Protein AF-W2M5V6-F1 (afdb_monomer_lite)

Sequence (90 aa):
MLYVSAQWASLTLLLLLTVLVVSTVNAEFFVPEDVPGPPEKILVSPASDTSMRVQFFPPLNVKPEGVNGAPVIGYKVEVARRVDEVQTFS

Radius of gyration: 28.5 Å; chains: 1; bounding box: 71×28×72 Å

Structure (mmCIF, N/CA/C/O backbone):
data_AF-W2M5V6-F1
#
_entry.id   AF-W2M5V6-F1
#
loop_
_atom_site.group_PDB
_atom_site.id
_atom_site.type_symbol
_atom_site.label_atom_id
_atom_site.label_alt_id
_atom_site.label_comp_id
_atom_site.label_asym_id
_atom_site.label_entity_id
_atom_site.label_seq_id
_atom_site.pdbx_PDB_ins_code
_atom_site.Cartn_x
_atom_site.Cartn_y
_atom_site.Cartn_z
_atom_site.occupancy
_atom_site.B_iso_or_equiv
_atom_site.auth_seq_id
_atom_site.auth_comp_id
_atom_site.auth_asym_id
_atom_site.auth_atom_id
_atom_site.pdbx_PDB_model_num
ATOM 1 N N . MET A 1 1 ? 50.147 17.771 -49.534 1.00 59.97 1 MET A N 1
ATOM 2 C CA . MET A 1 1 ? 49.851 18.369 -48.210 1.00 59.97 1 MET A CA 1
ATOM 3 C C . MET A 1 1 ? 48.346 18.539 -47.950 1.00 59.97 1 MET A C 1
ATOM 5 O O . MET A 1 1 ? 47.921 18.261 -46.841 1.00 59.97 1 MET A O 1
ATOM 9 N N . LEU A 1 2 ? 47.531 18.883 -48.961 1.00 60.28 2 LEU A N 1
ATOM 10 C CA . LEU A 1 2 ? 46.066 19.068 -48.848 1.00 60.28 2 LEU A CA 1
ATOM 11 C C . LEU A 1 2 ? 45.252 17.801 -48.485 1.00 60.28 2 LEU A C 1
ATOM 13 O O . LEU A 1 2 ? 44.205 17.893 -47.852 1.00 60.28 2 LEU A O 1
ATOM 17 N N . TYR A 1 3 ? 45.734 16.613 -48.861 1.00 58.06 3 TYR A N 1
ATOM 18 C CA . TYR A 1 3 ? 45.054 15.338 -48.583 1.00 58.06 3 TYR A CA 1
ATOM 19 C C . TYR A 1 3 ? 45.041 14.998 -47.084 1.00 58.06 3 TYR A C 1
ATOM 21 O O . TYR A 1 3 ? 44.033 14.572 -46.533 1.00 58.06 3 TYR A O 1
ATOM 29 N N . VAL A 1 4 ? 46.157 15.275 -46.405 1.00 63.22 4 VAL A N 1
ATOM 30 C CA . VAL A 1 4 ? 46.323 15.015 -44.971 1.00 63.22 4 VAL A CA 1
ATOM 31 C C . VAL A 1 4 ? 45.416 15.945 -44.161 1.00 63.22 4 VAL A C 1
ATOM 33 O O . VAL A 1 4 ? 44.717 15.482 -43.269 1.00 63.22 4 VAL A O 1
ATOM 36 N N . SER A 1 5 ? 45.334 17.235 -44.513 1.00 67.62 5 SER A N 1
ATOM 37 C CA . SER A 1 5 ? 44.441 18.192 -43.837 1.00 67.62 5 SER A CA 1
ATOM 38 C C . SER A 1 5 ? 42.955 17.854 -43.997 1.00 67.62 5 SER A C 1
ATOM 40 O O . SER A 1 5 ? 42.195 17.999 -43.042 1.00 67.62 5 SER A O 1
ATOM 42 N N . ALA A 1 6 ? 42.538 17.363 -45.169 1.00 71.38 6 ALA A N 1
ATOM 43 C CA . ALA A 1 6 ? 41.158 16.930 -45.401 1.00 71.38 6 ALA A CA 1
ATOM 44 C C . ALA A 1 6 ? 40.798 15.671 -44.588 1.00 71.38 6 ALA A C 1
ATOM 46 O O . ALA A 1 6 ? 39.676 15.541 -44.095 1.00 71.38 6 ALA A O 1
ATOM 47 N N . GLN A 1 7 ? 41.764 14.770 -44.396 1.00 74.38 7 GLN A N 1
ATOM 48 C CA . GLN A 1 7 ? 41.591 13.551 -43.609 1.00 74.38 7 GLN A CA 1
ATOM 49 C C . GLN A 1 7 ? 41.438 13.845 -42.107 1.00 74.38 7 GLN A C 1
ATOM 51 O O . GLN A 1 7 ? 40.552 13.282 -41.465 1.00 74.38 7 GLN A O 1
ATOM 56 N N . TRP A 1 8 ? 42.218 14.784 -41.561 1.00 75.00 8 TRP A N 1
ATOM 57 C CA . TRP A 1 8 ? 42.056 15.240 -40.172 1.00 75.00 8 TRP A CA 1
ATOM 58 C C . TRP A 1 8 ? 40.729 15.971 -39.944 1.00 75.00 8 TRP A C 1
ATOM 60 O O . TRP A 1 8 ? 40.072 15.720 -38.938 1.00 75.00 8 TRP A O 1
ATOM 70 N N . ALA A 1 9 ? 40.300 16.814 -40.890 1.00 80.69 9 ALA A N 1
ATOM 71 C CA . ALA A 1 9 ? 39.011 17.508 -40.821 1.00 80.69 9 ALA A CA 1
ATOM 72 C C . ALA A 1 9 ? 37.810 16.544 -40.886 1.00 80.69 9 ALA A C 1
ATOM 74 O O . ALA A 1 9 ? 36.796 16.755 -40.224 1.00 80.69 9 ALA A O 1
ATOM 75 N N . SER A 1 10 ? 37.934 15.460 -41.655 1.00 82.06 10 SER A N 1
ATOM 76 C CA . SER A 1 10 ? 36.905 14.414 -4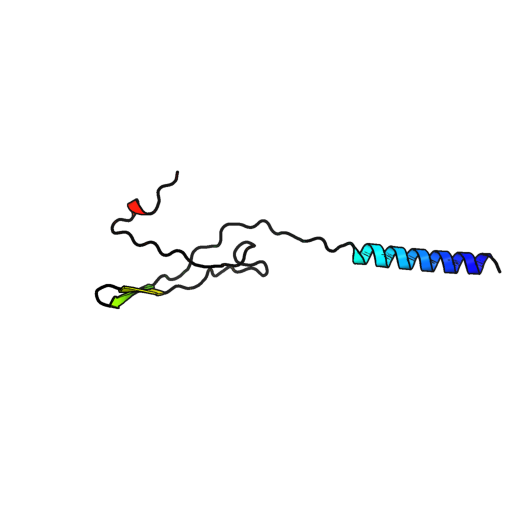1.731 1.00 82.06 10 SER A CA 1
ATOM 77 C C . SER A 1 10 ? 36.808 13.619 -40.426 1.00 82.06 10 SER A C 1
ATOM 79 O O . SER A 1 10 ? 35.710 13.295 -39.977 1.00 82.06 10 SER A O 1
ATOM 81 N N . LEU A 1 11 ? 37.950 13.340 -39.787 1.00 86.00 11 LEU A N 1
ATOM 82 C CA . LEU A 1 11 ? 38.008 12.619 -38.516 1.00 86.00 11 LEU A CA 1
ATOM 83 C C . LEU A 1 11 ? 37.415 13.442 -37.364 1.00 86.00 11 LEU A C 1
ATOM 85 O O . LEU A 1 11 ? 36.668 12.908 -36.548 1.00 86.00 11 LEU A O 1
ATOM 89 N N . THR A 1 12 ? 37.714 14.742 -37.308 1.00 87.00 12 THR A N 1
ATOM 90 C CA . THR A 1 12 ? 37.161 15.637 -36.282 1.00 87.00 12 THR A CA 1
ATOM 91 C C . THR A 1 12 ? 35.665 15.852 -36.463 1.00 87.00 12 THR A C 1
ATOM 93 O O . THR A 1 12 ? 34.935 15.836 -35.475 1.00 87.00 12 THR A O 1
ATOM 96 N N . LEU A 1 13 ? 35.187 15.985 -37.704 1.00 88.81 13 LEU A N 1
ATOM 97 C CA . LEU A 1 13 ? 33.756 16.082 -37.989 1.00 88.81 13 LEU A CA 1
ATOM 98 C C . LEU A 1 13 ? 33.010 14.807 -37.573 1.00 88.81 13 LEU A C 1
ATOM 100 O O . LEU A 1 13 ? 31.956 14.895 -36.946 1.00 88.81 13 LEU A O 1
ATOM 104 N N . LEU A 1 14 ? 33.575 13.633 -37.870 1.00 88.69 14 LEU A N 1
ATOM 105 C CA . LEU A 1 14 ? 33.006 12.351 -37.455 1.00 88.69 14 LEU A CA 1
ATOM 106 C C . LEU A 1 14 ? 32.960 12.232 -35.925 1.00 88.69 14 LEU A C 1
ATOM 108 O O . LEU A 1 14 ? 31.931 11.846 -35.376 1.00 88.69 14 LEU A O 1
ATOM 112 N N . LEU A 1 15 ? 34.040 12.617 -35.237 1.00 88.56 15 LEU A N 1
ATOM 113 C CA . LEU A 1 15 ? 34.110 12.597 -33.776 1.00 88.56 15 LEU A CA 1
ATOM 114 C C . LEU A 1 1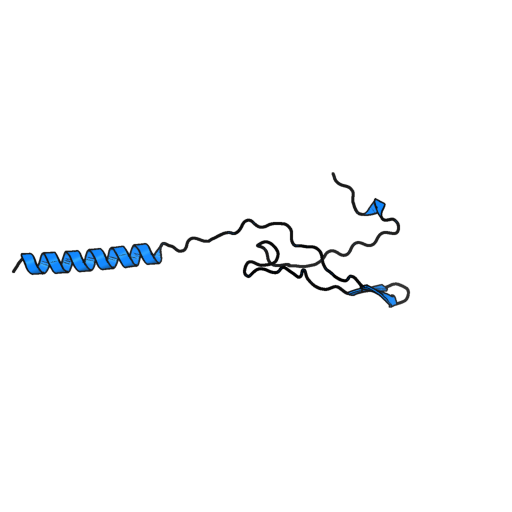5 ? 33.043 13.513 -33.152 1.00 88.56 15 LEU A C 1
ATOM 116 O O . LEU A 1 15 ? 32.301 13.091 -32.265 1.00 88.56 15 LEU A O 1
ATOM 120 N N . LEU A 1 16 ? 32.909 14.742 -33.656 1.00 88.81 16 LEU A N 1
ATOM 121 C CA . LEU A 1 16 ? 31.897 15.695 -33.195 1.00 88.81 16 LEU A CA 1
ATOM 122 C C . LEU A 1 16 ? 30.475 15.179 -33.436 1.00 88.81 16 LEU A C 1
ATOM 124 O O . LEU A 1 16 ? 29.632 15.287 -32.547 1.00 88.81 16 LEU A O 1
ATOM 128 N N . LEU A 1 17 ? 30.222 14.563 -34.594 1.00 86.50 17 LEU A N 1
ATOM 129 C CA . LEU A 1 17 ? 28.930 13.952 -34.903 1.00 86.50 17 LEU A CA 1
ATOM 130 C C . LEU A 1 17 ? 28.614 12.806 -33.932 1.00 86.50 17 LEU A C 1
ATOM 132 O O . LEU A 1 17 ? 27.504 12.733 -33.414 1.00 86.50 17 LEU A O 1
ATOM 136 N N . THR A 1 18 ? 29.587 11.941 -33.633 1.00 82.56 18 THR A N 1
ATOM 137 C CA . THR A 1 18 ? 29.385 10.839 -32.679 1.00 82.56 18 THR A CA 1
ATOM 138 C C . THR A 1 18 ? 29.117 11.334 -31.261 1.00 82.56 18 THR A C 1
ATOM 140 O O . THR A 1 18 ? 28.213 10.820 -30.610 1.00 82.56 18 THR A O 1
ATOM 143 N N . VAL A 1 19 ? 29.824 12.368 -30.794 1.00 83.94 19 VAL A N 1
ATOM 144 C CA . VAL A 1 19 ? 29.577 12.966 -29.471 1.00 83.94 19 VAL A CA 1
ATOM 145 C C . VAL A 1 19 ? 28.181 13.588 -29.409 1.00 83.94 19 VAL A C 1
ATOM 147 O O . VAL A 1 19 ? 27.461 13.379 -28.434 1.00 83.94 19 VAL A O 1
ATOM 150 N N . LEU A 1 20 ? 27.762 14.287 -30.468 1.00 79.44 20 LEU A N 1
ATOM 151 C CA . LEU A 1 20 ? 26.427 14.876 -30.564 1.00 79.44 20 LEU A CA 1
ATOM 152 C C . LEU A 1 20 ? 25.326 13.802 -30.529 1.00 79.44 20 LEU A C 1
ATOM 154 O O . LEU A 1 20 ? 24.359 13.929 -29.777 1.00 79.44 20 LEU A O 1
ATOM 158 N N . VAL A 1 21 ? 25.495 12.711 -31.281 1.00 76.06 21 VAL A N 1
ATOM 159 C CA . VAL A 1 21 ? 24.545 11.586 -31.291 1.00 76.06 21 VAL A CA 1
ATOM 160 C C . VAL A 1 21 ? 24.486 10.898 -29.923 1.00 76.06 21 VAL A C 1
ATOM 162 O O . VAL A 1 21 ? 23.397 10.634 -29.426 1.00 76.06 21 VAL A O 1
ATOM 165 N N . VAL A 1 22 ? 25.624 10.677 -29.256 1.00 72.00 22 VAL A N 1
ATOM 166 C CA . VAL A 1 22 ? 25.655 10.066 -27.913 1.00 72.00 22 VAL A CA 1
ATOM 167 C C . VAL A 1 22 ? 25.025 10.980 -26.853 1.00 72.00 22 VAL A C 1
ATOM 169 O O . VAL A 1 22 ? 24.352 10.491 -25.952 1.00 72.00 22 VAL A O 1
ATOM 172 N N . SER A 1 23 ? 25.170 12.304 -26.969 1.00 66.75 23 SER A N 1
ATOM 173 C CA . SER A 1 23 ? 24.551 13.254 -26.028 1.00 66.75 23 SER A CA 1
ATOM 174 C C . SER A 1 23 ? 23.031 13.401 -26.169 1.00 66.75 23 SER A C 1
ATOM 176 O O . SER A 1 23 ? 22.384 13.902 -25.254 1.00 66.75 23 SER A O 1
ATOM 178 N N . THR A 1 24 ? 22.454 12.986 -27.302 1.00 61.41 24 THR A N 1
ATOM 179 C CA . THR A 1 24 ? 21.022 13.171 -27.605 1.00 61.41 24 THR A CA 1
ATOM 180 C C . THR A 1 24 ? 20.180 11.924 -27.346 1.00 61.41 24 THR A C 1
ATOM 182 O O . THR A 1 24 ? 18.955 12.011 -27.325 1.00 61.41 24 THR A O 1
ATOM 185 N N . VAL A 1 25 ? 20.806 10.778 -27.067 1.00 60.22 25 VAL A N 1
ATOM 186 C CA . VAL A 1 25 ? 20.115 9.528 -26.717 1.00 60.22 25 VAL A CA 1
ATOM 187 C C . VAL A 1 25 ? 19.885 9.395 -25.209 1.00 60.22 25 VAL A C 1
ATOM 189 O O . VAL A 1 25 ? 20.201 8.377 -24.607 1.00 60.22 25 VAL A O 1
ATOM 192 N N . ASN A 1 26 ? 19.285 10.408 -24.585 1.00 62.09 26 ASN A N 1
ATOM 193 C CA . ASN A 1 26 ? 18.540 10.182 -23.344 1.00 62.09 26 ASN A CA 1
ATOM 194 C C . ASN A 1 26 ? 17.101 9.848 -23.735 1.00 62.09 26 ASN A C 1
ATOM 196 O O . ASN A 1 26 ? 16.222 10.704 -23.729 1.00 62.09 26 ASN A O 1
ATOM 200 N N . ALA A 1 27 ? 16.878 8.604 -24.157 1.00 62.56 27 ALA A N 1
ATOM 201 C CA . ALA A 1 27 ? 15.524 8.090 -24.260 1.00 62.56 27 ALA A CA 1
ATOM 202 C C . ALA A 1 27 ? 15.005 7.901 -22.831 1.00 62.56 27 ALA A C 1
ATOM 204 O O . ALA A 1 27 ? 15.509 7.046 -22.102 1.00 62.56 27 ALA A O 1
ATOM 205 N N . GLU A 1 28 ? 14.025 8.703 -22.417 1.00 64.19 28 GLU A N 1
ATOM 206 C CA . GLU A 1 28 ? 13.271 8.411 -21.201 1.00 64.19 28 GLU A CA 1
ATOM 207 C C . GLU A 1 28 ? 12.486 7.119 -21.446 1.00 64.19 28 GLU A C 1
ATOM 209 O O . GLU A 1 28 ? 11.485 7.085 -22.162 1.00 64.19 28 GLU A O 1
ATOM 214 N N . PHE A 1 29 ? 13.007 6.012 -20.920 1.00 64.25 29 PHE A N 1
ATOM 215 C CA . PHE A 1 29 ? 12.325 4.730 -20.941 1.00 64.25 29 PHE A CA 1
ATOM 216 C C . PHE A 1 29 ? 11.219 4.768 -19.887 1.00 64.25 29 PHE A C 1
ATOM 218 O O . PHE A 1 29 ? 11.483 4.639 -18.694 1.00 64.25 29 PHE A O 1
ATOM 225 N N . PHE A 1 30 ? 9.983 4.980 -20.333 1.00 63.47 30 PHE A N 1
ATOM 226 C CA . PHE A 1 30 ? 8.813 4.902 -19.470 1.00 63.47 30 PHE A CA 1
ATOM 227 C C . PHE A 1 30 ? 8.264 3.475 -19.502 1.00 63.47 30 PHE A C 1
ATOM 229 O O . PHE A 1 30 ? 7.801 2.997 -20.542 1.00 63.47 30 PHE A O 1
ATOM 236 N N . VAL A 1 31 ? 8.333 2.775 -18.371 1.00 66.56 31 VAL A N 1
ATOM 237 C CA . VAL A 1 31 ? 7.596 1.520 -18.201 1.00 66.56 31 VAL A CA 1
ATOM 238 C C . VAL A 1 31 ? 6.138 1.897 -17.959 1.00 66.56 31 VAL A C 1
ATOM 240 O O . VAL A 1 31 ? 5.906 2.742 -17.099 1.00 66.56 31 VAL A O 1
ATOM 243 N N . PRO A 1 32 ? 5.161 1.319 -18.687 1.00 68.62 32 PRO A N 1
ATOM 244 C CA . PRO A 1 32 ? 3.754 1.569 -18.410 1.00 68.62 32 PRO A CA 1
ATOM 245 C C . PRO A 1 32 ? 3.472 1.381 -16.920 1.00 68.62 32 PRO A C 1
ATOM 247 O O . PRO A 1 32 ? 3.750 0.314 -16.367 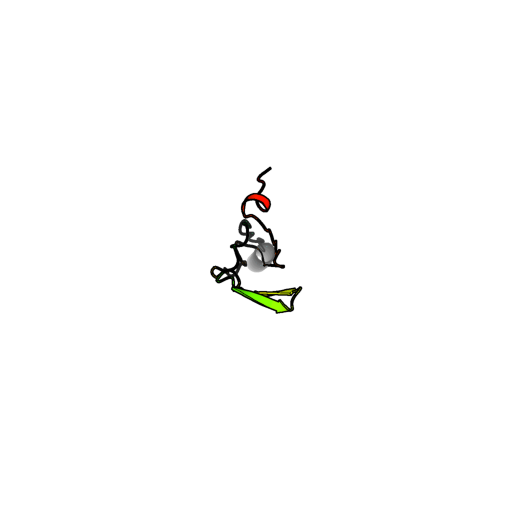1.00 68.62 32 PRO A O 1
ATOM 250 N N . GLU A 1 33 ? 2.965 2.433 -16.288 1.00 71.75 33 GLU A N 1
ATOM 251 C CA . GLU A 1 33 ? 2.523 2.374 -14.904 1.00 71.75 33 GLU A CA 1
ATOM 252 C C . GLU A 1 33 ? 1.252 1.524 -14.827 1.00 71.75 33 GLU A C 1
ATOM 254 O O . GLU A 1 33 ? 0.342 1.654 -15.649 1.00 71.75 33 GLU A O 1
ATOM 259 N N . ASP A 1 34 ? 1.198 0.645 -13.838 1.00 70.94 34 ASP A N 1
ATOM 260 C CA . ASP A 1 34 ? 0.025 -0.142 -13.485 1.00 70.94 34 ASP A CA 1
ATOM 261 C C . ASP A 1 34 ? -0.283 0.085 -11.996 1.00 70.94 34 ASP A C 1
ATOM 263 O O . ASP A 1 34 ? 0.537 0.610 -11.235 1.00 70.94 34 ASP A O 1
ATOM 267 N N . VAL A 1 35 ? -1.497 -0.244 -11.569 1.00 75.62 35 VAL A N 1
ATOM 268 C CA . VAL A 1 35 ? -1.986 0.056 -10.219 1.00 75.62 35 VAL A CA 1
ATOM 269 C C . VAL A 1 35 ? -1.062 -0.593 -9.180 1.00 75.62 35 VAL A C 1
ATOM 271 O O . VAL A 1 35 ? -0.790 -1.792 -9.294 1.00 75.62 35 VAL A O 1
ATOM 274 N N . PRO A 1 36 ? -0.585 0.134 -8.147 1.00 79.94 36 PRO A N 1
ATOM 275 C CA . PRO A 1 36 ? 0.217 -0.473 -7.096 1.00 79.94 36 PRO A CA 1
ATOM 276 C C . PRO A 1 36 ? -0.500 -1.667 -6.463 1.00 79.94 36 PRO A C 1
ATOM 278 O O . PRO A 1 36 ? -1.704 -1.621 -6.205 1.00 79.94 36 PRO A O 1
ATOM 281 N N . GLY A 1 37 ? 0.243 -2.740 -6.188 1.00 82.62 37 GLY A N 1
ATOM 282 C CA . GLY A 1 37 ? -0.303 -3.894 -5.474 1.00 82.62 37 GLY A CA 1
ATOM 283 C C . GLY A 1 37 ? -0.857 -3.513 -4.088 1.00 82.62 37 GLY A C 1
ATOM 284 O O . GLY A 1 37 ? -0.448 -2.499 -3.515 1.00 82.62 37 GLY A O 1
ATOM 285 N N . PRO A 1 38 ? -1.778 -4.313 -3.521 1.00 86.94 38 PRO A N 1
ATOM 286 C CA . PRO A 1 38 ? -2.338 -4.036 -2.202 1.00 86.94 38 PRO A CA 1
ATOM 287 C C . PRO A 1 38 ? -1.299 -4.240 -1.079 1.00 86.94 38 PRO A C 1
ATOM 289 O O . PRO A 1 38 ? -0.347 -5.005 -1.252 1.00 86.94 38 PRO A O 1
ATOM 292 N N . PRO A 1 39 ? -1.486 -3.610 0.099 1.00 90.44 39 PRO A N 1
ATOM 293 C CA . PRO A 1 39 ? -0.708 -3.921 1.297 1.00 90.44 39 PRO A CA 1
ATOM 294 C C . PRO A 1 39 ? -0.907 -5.367 1.760 1.00 90.44 39 PRO A C 1
ATOM 296 O O . PRO A 1 39 ? -1.982 -5.946 1.595 1.00 90.44 39 PRO A O 1
ATOM 299 N N . GLU A 1 40 ? 0.100 -5.926 2.426 1.00 91.56 40 GLU A N 1
ATOM 300 C CA . GLU A 1 40 ? 0.082 -7.315 2.889 1.00 91.56 40 GLU A CA 1
ATOM 301 C C . GLU A 1 40 ? 0.055 -7.451 4.414 1.00 91.56 40 GLU A C 1
ATOM 303 O O . GLU A 1 40 ? 0.449 -6.552 5.155 1.00 91.56 40 GLU A O 1
ATOM 308 N N . LYS A 1 41 ? -0.395 -8.622 4.888 1.00 93.75 41 LYS A N 1
ATOM 309 C CA . LYS A 1 41 ? -0.492 -9.010 6.311 1.00 93.75 41 LYS A CA 1
ATOM 310 C C . LYS A 1 41 ? -1.092 -7.900 7.185 1.00 93.75 41 LYS A C 1
ATOM 312 O O . LYS A 1 41 ? -0.489 -7.446 8.156 1.00 93.75 41 LYS A O 1
ATOM 317 N N . ILE A 1 42 ? -2.290 -7.464 6.805 1.00 92.81 42 ILE A N 1
ATOM 318 C CA . ILE A 1 42 ? -3.037 -6.434 7.524 1.00 92.81 42 ILE A CA 1
ATOM 319 C C . ILE A 1 42 ? -3.382 -6.946 8.926 1.00 92.81 42 ILE A C 1
ATOM 321 O O . ILE A 1 42 ? -3.977 -8.011 9.090 1.00 92.81 42 ILE A O 1
ATOM 325 N N . LEU A 1 43 ? -3.025 -6.160 9.936 1.00 95.56 43 LEU A N 1
ATOM 326 C CA . LEU A 1 43 ? -3.336 -6.384 11.339 1.00 95.56 43 LEU A CA 1
ATOM 327 C C . LEU A 1 43 ? -4.023 -5.141 11.896 1.00 95.56 43 LEU A C 1
ATOM 329 O O . LEU A 1 43 ? -3.512 -4.026 11.776 1.00 95.56 43 LEU A O 1
ATOM 333 N N . VAL A 1 44 ? -5.171 -5.341 12.537 1.00 94.44 44 VAL A N 1
ATOM 334 C CA . VAL A 1 44 ? -5.940 -4.271 13.176 1.00 94.44 44 VAL A CA 1
ATOM 335 C C . VAL A 1 44 ? -6.075 -4.586 14.657 1.0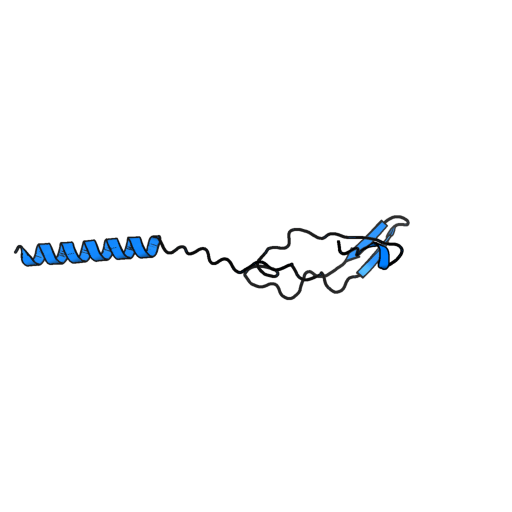0 94.44 44 VAL A C 1
ATOM 337 O O . VAL A 1 44 ? -6.487 -5.684 15.027 1.00 94.44 44 VAL A O 1
ATOM 340 N N . SER A 1 45 ? -5.725 -3.626 15.507 1.00 96.19 45 SER A N 1
ATOM 341 C CA . SER A 1 45 ? -5.848 -3.751 16.960 1.00 96.19 45 SER A CA 1
ATOM 342 C C . SER A 1 45 ? -6.430 -2.474 17.570 1.00 96.19 45 SER A C 1
ATOM 344 O O . SER A 1 45 ? -6.154 -1.385 17.059 1.00 96.19 45 SER A O 1
ATOM 346 N N . PRO A 1 46 ? -7.178 -2.553 18.684 1.00 96.38 46 PRO A N 1
ATOM 347 C CA . PRO A 1 46 ? -7.574 -1.362 19.429 1.00 96.38 46 PRO A CA 1
ATOM 348 C C . PRO A 1 46 ? -6.342 -0.558 19.863 1.00 96.38 46 PRO A C 1
ATOM 350 O O . PRO A 1 46 ? -5.357 -1.128 20.334 1.00 96.38 46 PRO A O 1
ATOM 353 N N . ALA A 1 47 ? -6.385 0.760 19.679 1.00 96.75 47 ALA A N 1
ATOM 354 C CA . ALA A 1 47 ? -5.403 1.693 20.236 1.00 96.75 47 ALA A CA 1
ATOM 355 C C . ALA A 1 47 ? -5.991 2.482 21.420 1.00 96.75 4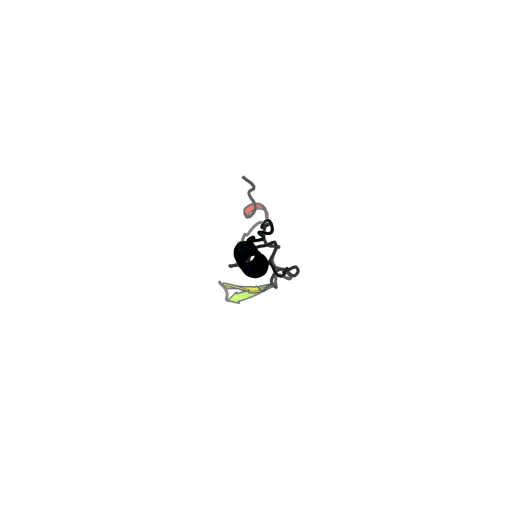7 ALA A C 1
ATOM 357 O O . ALA A 1 47 ? -5.255 2.854 22.331 1.00 96.75 47 ALA A O 1
ATOM 358 N N . SER A 1 48 ? -7.311 2.684 21.429 1.00 96.62 48 SER A N 1
ATOM 359 C CA . SER A 1 48 ? -8.120 3.163 22.555 1.00 96.62 48 SER A CA 1
ATOM 360 C C . SER A 1 48 ? -9.581 2.734 22.352 1.00 96.62 48 SER A C 1
ATOM 362 O O . SER A 1 48 ? -9.892 2.051 21.376 1.00 96.62 48 SER A O 1
ATOM 364 N N . ASP A 1 49 ? -10.491 3.195 23.212 1.00 96.00 49 ASP A N 1
ATOM 365 C CA . ASP A 1 49 ? -11.937 2.962 23.064 1.00 96.00 49 ASP A CA 1
ATOM 366 C C . ASP A 1 49 ? -12.526 3.550 21.768 1.00 96.00 49 ASP A C 1
ATOM 368 O O . ASP A 1 49 ? -13.589 3.131 21.314 1.00 96.00 49 ASP A O 1
ATOM 372 N N . THR A 1 50 ? -11.845 4.527 21.160 1.00 94.94 50 THR A N 1
ATOM 373 C CA . THR A 1 50 ? -12.314 5.255 19.967 1.00 94.94 50 THR A CA 1
ATOM 374 C C . THR A 1 50 ? -11.305 5.273 18.822 1.00 94.94 50 THR A C 1
ATOM 376 O O . THR A 1 50 ? -11.544 5.922 17.804 1.00 94.94 50 THR A O 1
ATOM 379 N N . SER A 1 51 ? -10.175 4.574 18.955 1.00 94.94 51 SER A N 1
ATOM 380 C CA . SER A 1 51 ? -9.132 4.547 17.929 1.00 94.94 51 SER A CA 1
ATOM 381 C C . SER A 1 51 ? -8.599 3.141 17.689 1.00 94.94 51 SER A C 1
ATOM 383 O O . SER A 1 51 ? -8.547 2.296 18.583 1.00 94.94 51 SER A O 1
ATOM 385 N N . MET A 1 52 ? -8.176 2.896 16.452 1.00 95.19 52 MET A N 1
ATOM 386 C CA . MET A 1 52 ? -7.607 1.627 16.017 1.00 95.19 52 MET A CA 1
ATOM 387 C C . MET A 1 52 ? -6.214 1.860 15.451 1.00 95.19 52 MET A C 1
ATOM 389 O O . MET A 1 52 ? -5.952 2.857 14.778 1.00 95.19 52 MET A O 1
ATOM 393 N N . ARG A 1 53 ? -5.324 0.906 15.698 1.00 96.12 53 ARG A N 1
ATOM 394 C CA . ARG A 1 53 ? -4.023 0.814 15.052 1.00 96.12 53 ARG A CA 1
ATOM 395 C C . ARG A 1 53 ? -4.134 -0.163 13.891 1.00 96.12 53 ARG A C 1
ATOM 397 O O . ARG A 1 53 ? -4.514 -1.314 14.088 1.00 96.12 53 ARG A O 1
ATOM 404 N N . VAL A 1 54 ? -3.753 0.302 12.707 1.00 96.25 54 VAL A N 1
ATOM 405 C CA . VAL A 1 54 ? -3.651 -0.509 11.493 1.00 96.25 54 VAL A CA 1
ATOM 406 C C . VAL A 1 54 ? -2.171 -0.698 11.175 1.00 96.25 54 VAL A C 1
ATOM 408 O O . VAL A 1 54 ? -1.421 0.274 11.101 1.00 96.25 54 VAL A O 1
ATOM 411 N N . GLN A 1 55 ? -1.743 -1.947 11.043 1.00 96.62 55 GLN A N 1
ATOM 412 C CA . GLN A 1 55 ? -0.383 -2.344 10.684 1.00 96.62 55 GLN A CA 1
ATOM 413 C C . GLN A 1 55 ? -0.437 -3.219 9.434 1.00 96.62 55 GLN A C 1
ATOM 415 O O . GLN A 1 55 ? -1.358 -4.015 9.278 1.00 96.62 55 GLN A O 1
ATOM 420 N N . PHE A 1 56 ? 0.534 -3.063 8.544 1.00 95.31 56 PHE A N 1
ATOM 421 C CA . PHE A 1 56 ? 0.627 -3.810 7.293 1.00 95.31 56 PHE A CA 1
ATOM 422 C C . PHE A 1 56 ? 2.061 -3.750 6.762 1.00 95.31 56 PHE A C 1
ATOM 424 O O . PHE A 1 56 ? 2.857 -2.908 7.187 1.00 95.31 56 PHE A O 1
ATOM 431 N N . PHE A 1 57 ? 2.378 -4.627 5.815 1.00 92.50 57 PHE A N 1
ATOM 432 C CA . PHE A 1 57 ? 3.593 -4.551 5.013 1.00 92.50 57 PHE A CA 1
ATOM 433 C C . PHE A 1 57 ? 3.306 -3.870 3.672 1.00 92.50 57 PHE A C 1
ATOM 435 O O . PHE A 1 57 ? 2.201 -4.015 3.137 1.00 92.50 57 PHE A O 1
ATOM 442 N N . PRO A 1 58 ? 4.285 -3.136 3.116 1.00 88.56 58 PRO A N 1
ATOM 443 C CA . PRO A 1 58 ? 4.188 -2.646 1.749 1.00 88.56 58 PRO A CA 1
ATOM 444 C C . PRO A 1 58 ? 4.122 -3.822 0.754 1.00 88.56 58 PRO A C 1
ATOM 446 O O . PRO A 1 58 ? 4.471 -4.950 1.118 1.00 88.56 58 PRO A O 1
ATOM 449 N N . PRO A 1 59 ? 3.711 -3.573 -0.500 1.00 85.12 59 PRO A N 1
ATOM 450 C CA . PRO A 1 59 ? 3.659 -4.603 -1.537 1.00 85.12 59 PRO A CA 1
ATOM 451 C C . PRO A 1 59 ? 5.021 -5.289 -1.725 1.00 85.12 59 PRO A C 1
ATOM 453 O O . PRO A 1 59 ? 6.047 -4.610 -1.783 1.00 85.12 59 PRO A O 1
ATOM 456 N N . LEU A 1 60 ? 5.050 -6.623 -1.835 1.00 74.38 60 LEU A N 1
ATOM 457 C CA . LEU A 1 60 ? 6.310 -7.383 -1.884 1.00 74.38 60 LEU A CA 1
ATOM 458 C C . LEU A 1 60 ? 7.066 -7.274 -3.219 1.00 74.38 60 LEU A C 1
ATOM 460 O O . LEU A 1 60 ? 8.286 -7.422 -3.249 1.00 74.38 60 LEU A O 1
ATOM 464 N N . ASN A 1 61 ? 6.367 -6.999 -4.322 1.00 71.06 61 ASN A N 1
ATOM 465 C CA . ASN A 1 61 ? 6.925 -7.043 -5.679 1.00 71.06 61 ASN A CA 1
ATOM 466 C C . ASN A 1 61 ? 7.351 -5.657 -6.191 1.00 71.06 61 ASN A C 1
ATOM 468 O O . ASN A 1 61 ? 6.933 -5.225 -7.266 1.00 71.06 61 ASN A O 1
ATOM 472 N N . VAL A 1 62 ? 8.170 -4.945 -5.412 1.00 71.12 62 VAL A N 1
ATOM 473 C CA . VAL A 1 62 ? 8.741 -3.653 -5.825 1.00 71.12 62 VAL A CA 1
ATOM 474 C C . VAL A 1 62 ? 9.835 -3.915 -6.863 1.00 71.12 62 VAL A C 1
ATOM 476 O O . VAL A 1 62 ? 10.838 -4.567 -6.567 1.00 71.12 62 VAL A O 1
ATOM 479 N N . LYS A 1 63 ? 9.646 -3.418 -8.084 1.00 73.00 63 LYS A N 1
ATOM 480 C CA . LYS A 1 63 ? 10.676 -3.426 -9.128 1.00 73.00 63 LYS A CA 1
ATOM 481 C C . LYS A 1 63 ? 11.582 -2.193 -8.974 1.00 73.00 63 LYS A C 1
ATOM 483 O O . LYS A 1 63 ? 11.214 -1.277 -8.235 1.00 73.00 63 LYS A O 1
ATOM 488 N N . PRO A 1 64 ? 12.741 -2.114 -9.655 1.00 72.81 64 PRO A N 1
ATOM 489 C CA . PRO A 1 64 ? 13.561 -0.897 -9.656 1.00 72.81 64 PRO A CA 1
ATOM 490 C C . PRO A 1 64 ? 12.780 0.358 -10.070 1.00 72.81 64 PRO A C 1
ATOM 492 O O . PRO A 1 64 ? 13.066 1.447 -9.583 1.00 72.81 64 PRO A O 1
ATOM 495 N N . GLU A 1 65 ? 11.762 0.190 -10.915 1.00 70.62 65 GLU A N 1
ATOM 496 C CA . GLU A 1 65 ? 10.872 1.255 -11.383 1.00 70.62 65 GLU A CA 1
ATOM 497 C C . GLU A 1 65 ? 9.751 1.599 -10.379 1.00 70.62 65 GLU A C 1
ATOM 499 O O . GLU A 1 65 ? 8.941 2.482 -10.636 1.00 70.62 65 GLU A O 1
ATOM 504 N N . GLY A 1 66 ? 9.674 0.917 -9.232 1.00 72.62 66 GLY A N 1
ATOM 505 C CA . GLY A 1 66 ? 8.644 1.110 -8.209 1.00 72.62 66 GLY A CA 1
ATOM 506 C C . GLY A 1 66 ? 7.650 -0.050 -8.110 1.00 72.62 66 GLY A C 1
ATOM 507 O O . GLY A 1 66 ? 7.900 -1.170 -8.568 1.00 72.62 66 GLY A O 1
ATOM 508 N N . VAL A 1 67 ? 6.502 0.196 -7.474 1.00 72.00 67 VAL A N 1
ATOM 509 C CA . VAL A 1 67 ? 5.425 -0.797 -7.369 1.00 72.00 67 VAL A CA 1
ATOM 510 C C . VAL A 1 67 ? 4.567 -0.660 -8.615 1.00 72.00 67 VAL A C 1
ATOM 512 O O . VAL A 1 67 ? 3.690 0.193 -8.662 1.00 72.00 67 VAL A O 1
ATOM 515 N N . ASN A 1 68 ? 4.841 -1.494 -9.618 1.00 75.50 68 ASN A N 1
ATOM 516 C CA . ASN A 1 68 ? 4.195 -1.432 -10.931 1.00 75.50 68 ASN A CA 1
ATOM 517 C C . ASN A 1 68 ? 4.478 -0.135 -11.714 1.00 75.50 68 ASN A C 1
ATOM 519 O O . ASN A 1 68 ? 3.609 0.398 -12.385 1.00 75.50 68 ASN A O 1
ATOM 523 N N . GLY A 1 69 ? 5.719 0.355 -11.666 1.00 69.81 69 GLY A N 1
ATOM 524 C CA . GLY A 1 69 ? 6.166 1.493 -12.482 1.00 69.81 69 GLY A CA 1
ATOM 525 C C . GLY A 1 69 ? 5.999 2.866 -11.827 1.00 69.81 69 GLY A C 1
ATOM 526 O O . GLY A 1 69 ? 6.534 3.832 -12.355 1.00 69.81 69 GLY A O 1
ATOM 527 N N . ALA A 1 70 ? 5.338 2.950 -10.664 1.00 74.56 70 ALA A N 1
ATOM 528 C CA . ALA A 1 70 ? 5.207 4.186 -9.895 1.00 74.56 70 ALA A CA 1
ATOM 529 C C . ALA A 1 70 ? 5.608 4.011 -8.413 1.00 74.56 70 ALA A C 1
ATOM 531 O O . ALA A 1 70 ? 5.434 2.933 -7.824 1.00 74.56 70 ALA A O 1
ATOM 532 N N . PRO A 1 71 ? 6.140 5.062 -7.759 1.00 76.94 71 PRO A N 1
ATOM 533 C CA . PRO A 1 71 ? 6.377 5.055 -6.320 1.00 76.94 71 PRO A CA 1
ATOM 534 C C . PRO A 1 71 ? 5.056 5.110 -5.534 1.00 76.94 71 PRO A C 1
ATOM 536 O O . PRO A 1 71 ? 4.136 5.853 -5.872 1.00 76.94 71 PRO A O 1
ATOM 539 N N . VAL A 1 72 ? 4.973 4.372 -4.423 1.00 82.00 72 VAL A N 1
ATOM 540 C CA . VAL A 1 72 ? 3.828 4.457 -3.500 1.00 82.00 72 VAL A CA 1
ATOM 541 C C . VAL A 1 72 ? 3.938 5.734 -2.667 1.00 82.00 72 VAL A C 1
ATOM 543 O O . VAL A 1 72 ? 4.874 5.886 -1.884 1.00 82.00 72 VAL A O 1
ATOM 546 N N . ILE A 1 73 ? 2.963 6.635 -2.804 1.00 85.81 73 ILE A N 1
ATOM 547 C CA . ILE A 1 73 ? 2.955 7.946 -2.125 1.00 85.81 73 ILE A CA 1
ATOM 548 C C . ILE A 1 73 ? 2.148 7.972 -0.819 1.00 85.81 73 ILE A C 1
ATOM 550 O O . ILE A 1 73 ? 2.275 8.903 -0.026 1.00 85.81 73 ILE A O 1
ATOM 554 N N . GLY A 1 74 ? 1.308 6.965 -0.578 1.00 89.44 74 GLY A N 1
ATOM 555 C CA . GLY A 1 74 ? 0.453 6.898 0.602 1.00 89.44 74 GLY A CA 1
ATOM 556 C C . GLY A 1 74 ? -0.524 5.729 0.557 1.00 89.44 74 GLY A C 1
ATOM 557 O O . GLY A 1 74 ? -0.580 4.988 -0.422 1.00 89.44 74 GLY A O 1
ATOM 558 N N . TYR A 1 75 ? -1.302 5.582 1.629 1.00 90.12 75 TYR A N 1
ATOM 559 C CA . TYR A 1 75 ? -2.301 4.526 1.780 1.00 90.12 75 TYR A CA 1
ATOM 560 C C . TYR A 1 75 ? -3.646 5.123 2.185 1.00 90.12 75 TYR A C 1
ATOM 562 O O . TYR A 1 75 ? -3.709 6.016 3.032 1.00 90.12 75 TYR A O 1
ATOM 570 N N . LYS A 1 76 ? -4.724 4.593 1.608 1.00 90.31 76 LYS A N 1
ATOM 571 C CA . LYS A 1 76 ? -6.099 4.909 1.995 1.00 90.31 76 LYS A CA 1
ATOM 572 C C . LYS A 1 76 ? -6.606 3.813 2.930 1.00 90.31 76 LYS A C 1
ATOM 574 O O . LYS A 1 76 ? -6.553 2.638 2.581 1.00 90.31 76 LYS A O 1
ATOM 579 N N . VAL A 1 77 ? -7.083 4.197 4.112 1.00 91.00 77 VAL A N 1
ATOM 580 C CA . VAL A 1 77 ? -7.694 3.275 5.078 1.00 91.00 77 VAL A CA 1
ATOM 581 C C . VAL A 1 77 ? -9.187 3.556 5.120 1.00 91.00 77 VAL A C 1
ATOM 583 O O . VAL A 1 77 ? -9.600 4.647 5.507 1.00 91.00 77 VAL A O 1
ATOM 586 N N . GLU A 1 78 ? -9.987 2.572 4.728 1.00 90.12 78 GLU A N 1
ATOM 587 C CA . GLU A 1 78 ? -11.446 2.651 4.751 1.00 90.12 78 GLU A CA 1
ATOM 588 C C . GLU A 1 78 ? -11.993 1.667 5.780 1.00 90.12 78 GLU A C 1
ATOM 590 O O . GLU A 1 78 ? -11.563 0.516 5.852 1.00 90.12 78 GLU A O 1
ATOM 595 N N . VAL A 1 79 ? -12.924 2.138 6.608 1.00 85.94 79 VAL A N 1
ATOM 596 C CA . VAL A 1 79 ? -13.553 1.350 7.669 1.00 85.94 79 VAL A CA 1
ATOM 597 C C . VAL A 1 79 ? -15.038 1.271 7.368 1.00 85.94 79 VAL A C 1
ATOM 599 O O . VAL A 1 79 ? -15.692 2.303 7.244 1.00 85.94 79 VAL A O 1
ATOM 602 N N . ALA A 1 80 ? -15.579 0.058 7.312 1.00 82.75 80 ALA A N 1
ATOM 603 C CA . ALA A 1 80 ? -17.010 -0.158 7.164 1.00 82.75 80 ALA A CA 1
ATOM 604 C C . ALA A 1 80 ? -17.545 -1.157 8.176 1.00 82.75 80 ALA A C 1
ATOM 606 O O . ALA A 1 80 ? -16.838 -2.047 8.653 1.00 82.75 80 ALA A O 1
ATOM 607 N N . ARG A 1 81 ? -18.834 -1.001 8.493 1.00 77.81 81 ARG A N 1
ATOM 608 C CA . ARG A 1 81 ? -19.560 -1.923 9.376 1.00 77.81 81 ARG A CA 1
ATOM 609 C C . ARG A 1 81 ? -20.044 -3.168 8.629 1.00 77.81 81 ARG A C 1
ATOM 611 O O . ARG A 1 81 ? -20.306 -4.181 9.273 1.00 77.81 81 ARG A O 1
ATOM 618 N N . ARG A 1 82 ? -20.182 -3.094 7.299 1.00 66.75 82 ARG A N 1
ATOM 619 C CA . ARG A 1 82 ? -20.555 -4.203 6.407 1.00 66.75 82 ARG A CA 1
ATO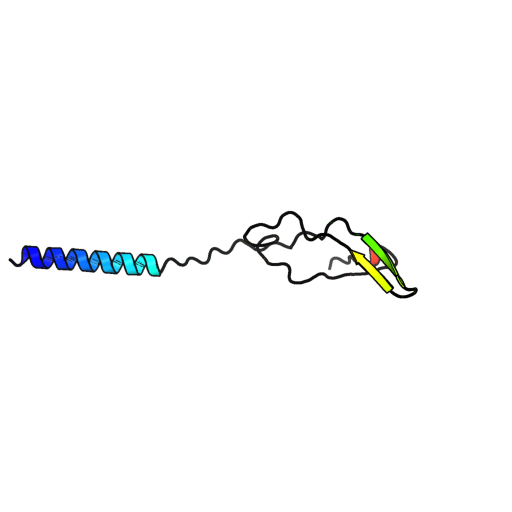M 620 C C . ARG A 1 82 ? -19.696 -4.162 5.142 1.00 66.75 82 ARG A C 1
ATOM 622 O O . ARG A 1 82 ? -19.413 -3.087 4.630 1.00 66.75 82 ARG A O 1
ATOM 629 N N . VAL A 1 83 ? -19.284 -5.333 4.659 1.00 59.03 83 VAL A N 1
ATOM 630 C CA . VAL A 1 83 ? -18.324 -5.483 3.547 1.00 59.03 83 VAL A CA 1
ATOM 631 C C . VAL A 1 83 ? -18.844 -4.869 2.239 1.00 59.03 83 VAL A C 1
ATOM 633 O O . VAL A 1 83 ? -18.067 -4.267 1.505 1.00 59.03 83 VAL A O 1
ATOM 636 N N . ASP A 1 84 ? -20.156 -4.920 2.001 1.00 58.03 84 ASP A N 1
ATOM 637 C CA . ASP A 1 84 ? -20.785 -4.421 0.767 1.00 58.03 84 ASP A CA 1
ATOM 638 C C . ASP A 1 84 ? -20.831 -2.881 0.657 1.00 58.03 84 ASP A C 1
ATOM 640 O O . ASP A 1 84 ? -21.235 -2.349 -0.371 1.00 58.03 84 ASP A O 1
ATOM 644 N N . GLU A 1 85 ? -20.436 -2.142 1.701 1.00 57.22 85 GLU A N 1
ATOM 645 C CA . GLU A 1 85 ? -20.492 -0.670 1.724 1.00 57.22 85 GLU A CA 1
ATOM 646 C C . GLU A 1 85 ? -19.277 -0.009 1.041 1.00 57.22 85 GLU A C 1
ATOM 648 O O . GLU A 1 85 ? -19.350 1.150 0.646 1.00 57.22 85 GLU A O 1
ATOM 653 N N . VAL A 1 86 ? -18.156 -0.727 0.888 1.00 60.19 86 VAL A N 1
ATOM 654 C CA . VAL A 1 86 ? -16.856 -0.117 0.520 1.00 60.19 86 VAL A CA 1
ATOM 655 C C . VAL A 1 86 ? -16.527 -0.232 -0.969 1.00 60.19 86 VAL A C 1
ATOM 657 O O . VAL A 1 86 ? -15.714 0.533 -1.476 1.00 60.19 86 VAL A O 1
ATOM 660 N N . GLN A 1 87 ? -17.152 -1.159 -1.699 1.00 53.38 87 GLN A N 1
ATOM 661 C CA . GLN A 1 87 ? -16.885 -1.356 -3.127 1.00 53.38 87 GLN A CA 1
ATOM 662 C C . GLN A 1 87 ? -18.149 -1.182 -3.963 1.00 53.38 87 GLN A C 1
ATOM 664 O O . GLN A 1 87 ? -18.799 -2.144 -4.362 1.00 53.38 87 GLN A O 1
ATOM 669 N N . THR A 1 88 ? -18.474 0.066 -4.286 1.00 55.62 88 THR A N 1
ATOM 670 C CA . THR A 1 88 ? -19.324 0.358 -5.442 1.00 55.62 88 THR A CA 1
ATOM 671 C C . THR A 1 88 ? -18.426 0.552 -6.659 1.00 55.62 88 THR A C 1
ATOM 673 O O . THR A 1 88 ? -17.695 1.538 -6.731 1.00 55.62 88 THR A O 1
ATOM 676 N N . PHE A 1 89 ? -18.473 -0.379 -7.612 1.00 57.44 89 PHE A N 1
ATOM 677 C CA . PHE A 1 89 ? -17.973 -0.127 -8.962 1.00 57.44 89 PHE A CA 1
ATOM 678 C C . PHE A 1 89 ? -19.026 0.717 -9.690 1.00 57.44 89 PHE A C 1
ATOM 680 O O . PHE A 1 89 ? -20.160 0.265 -9.855 1.00 57.44 89 PHE A O 1
ATOM 687 N N . SER A 1 90 ? -18.670 1.943 -10.068 1.00 58.31 90 SER A N 1
ATOM 688 C CA . SER A 1 90 ? -19.434 2.790 -10.996 1.00 58.31 90 SER A CA 1
ATOM 689 C C . SER A 1 90 ? -18.722 2.868 -12.332 1.00 58.31 90 SER A C 1
ATOM 691 O O . SER A 1 90 ? -17.492 3.105 -12.276 1.00 58.31 90 SER A O 1
#

Secondary structure (DSSP, 8-state):
-HHHHHHHHHHHHHHHHHHHHHHH------PPP-PPPPPEEEEEEEEETTEEEEEEEPPS--BTTBBTTB----------SSGGGS----

Organism: Phytophthora nicotianae (NCBI:txid4792)

pLDDT: mean 78.34, std 12.86, range [53.38, 96.75]

Foldseek 3Di:
DVVVVVVVVVVVVVVVVVVVVVVPPPDPDQQDADDFDDWADWDWDDPDPPDIDIDTHGDPPADPCGRRNDHDPDDDDDDDPDPVPPDDDD

InterPro domains:
  IPR003961 Fibronectin type III [cd00063] (36-79)
  IPR013783 Immunoglobulin-like fold [G3DSA:2.60.40.10] (23-89)
  IPR036116 Fibronectin type III superfamily [SSF49265] (28-80)